Protein AF-A0AAV4I9C1-F1 (afdb_monomer_lite)

Sequence (182 aa):
MVASLVTETNRYAEQTLEDKELSPKSHFRQWTPVTLNEIWAFLGLIIAMGLILIENLEEYWSLHAMYKLPFFSSVLKKDRFCLILSFLHIANNKDQLKRDDPAYDLIYKIRNFSPPGAKRQNPQRECVVCSDKDNGKRKYIYSRYECPSCDVGLHVDPCFEIYHTMKDFKRAYKRRHQEVDE

Organism: NCBI:txid1093978

Structure (mmCIF, N/CA/C/O backbone):
data_AF-A0AAV4I9C1-F1
#
_entry.id   AF-A0AAV4I9C1-F1
#
loop_
_atom_site.group_PDB
_atom_site.id
_atom_site.type_symbol
_atom_site.label_atom_id
_atom_site.label_alt_id
_atom_site.label_comp_id
_atom_site.label_asym_id
_atom_site.label_entity_id
_atom_site.label_seq_id
_atom_site.pdbx_PDB_ins_code
_atom_site.Cartn_x
_atom_site.Cartn_y
_atom_site.Cartn_z
_atom_site.occupancy
_atom_site.B_iso_or_equiv
_atom_site.auth_seq_id
_atom_site.auth_comp_id
_atom_site.auth_asym_id
_atom_site.auth_atom_id
_atom_site.pdbx_PDB_model_num
ATOM 1 N N . MET A 1 1 ? -5.882 -11.660 -3.932 1.00 79.81 1 MET A N 1
ATOM 2 C CA . MET A 1 1 ? -5.119 -10.453 -3.549 1.00 79.81 1 MET A CA 1
ATOM 3 C C . MET A 1 1 ? -5.906 -9.559 -2.595 1.00 79.81 1 MET A C 1
ATOM 5 O O . MET A 1 1 ? -5.535 -9.481 -1.440 1.00 79.81 1 MET A O 1
ATOM 9 N N . VAL A 1 2 ? -7.007 -8.918 -3.003 1.00 90.69 2 VAL A N 1
ATOM 10 C CA . VAL A 1 2 ? -7.743 -8.024 -2.078 1.00 90.69 2 VAL A CA 1
ATOM 11 C C . VAL A 1 2 ? -8.425 -8.790 -0.938 1.00 90.69 2 VAL A C 1
ATOM 13 O O . VAL A 1 2 ? -8.366 -8.365 0.208 1.00 90.69 2 VAL A O 1
ATOM 16 N N . ALA A 1 3 ? -8.971 -9.978 -1.213 1.00 93.62 3 ALA A N 1
ATOM 17 C CA . ALA A 1 3 ? -9.535 -10.835 -0.168 1.00 93.62 3 ALA A CA 1
ATOM 18 C C . ALA A 1 3 ? -8.509 -11.214 0.921 1.00 93.62 3 ALA A C 1
ATOM 20 O O . ALA A 1 3 ? -8.852 -11.221 2.097 1.00 93.62 3 ALA A O 1
ATOM 21 N N . SER A 1 4 ? -7.240 -11.454 0.558 1.00 93.12 4 SER A N 1
ATOM 22 C CA . SER A 1 4 ? -6.202 -11.746 1.554 1.00 93.12 4 SER A CA 1
ATOM 23 C C . SER A 1 4 ? -5.837 -10.515 2.383 1.00 93.12 4 SER A C 1
ATOM 25 O O . SER A 1 4 ? -5.543 -10.665 3.559 1.00 93.12 4 SER A O 1
ATOM 27 N N . LEU A 1 5 ? -5.917 -9.298 1.825 1.00 95.38 5 LEU A N 1
ATOM 28 C CA . LEU A 1 5 ? -5.737 -8.068 2.610 1.00 95.38 5 LEU A CA 1
ATOM 29 C C . LEU A 1 5 ? -6.800 -7.933 3.700 1.00 95.38 5 LEU A C 1
ATOM 31 O O . LEU A 1 5 ? -6.461 -7.574 4.822 1.00 95.38 5 LEU A O 1
ATOM 35 N N . VAL A 1 6 ? -8.062 -8.252 3.392 1.00 97.88 6 VAL A N 1
ATOM 36 C CA . VAL A 1 6 ? -9.145 -8.267 4.390 1.00 97.88 6 VAL A CA 1
ATOM 37 C C . VAL A 1 6 ? -8.803 -9.238 5.519 1.00 97.88 6 VAL A C 1
ATOM 39 O O . VAL A 1 6 ? -8.814 -8.855 6.687 1.00 97.88 6 VAL A O 1
ATOM 42 N N . THR A 1 7 ? -8.455 -10.479 5.169 1.00 97.00 7 THR A N 1
ATOM 43 C CA . THR A 1 7 ? -8.115 -11.522 6.143 1.00 97.00 7 THR A CA 1
ATOM 44 C C . THR A 1 7 ? -6.937 -11.123 7.027 1.00 97.00 7 THR A C 1
ATOM 46 O O . THR A 1 7 ? -7.051 -11.182 8.248 1.00 97.00 7 THR A O 1
ATOM 49 N N . GLU A 1 8 ? -5.822 -10.694 6.436 1.00 96.56 8 GLU A N 1
ATOM 50 C CA . GLU A 1 8 ? -4.599 -10.409 7.193 1.00 96.56 8 GLU A CA 1
ATOM 51 C C . GLU A 1 8 ? -4.689 -9.096 7.987 1.00 96.56 8 GLU A C 1
ATOM 53 O O . GLU A 1 8 ? -4.151 -9.019 9.087 1.00 96.56 8 GLU A O 1
ATOM 58 N N . THR A 1 9 ? -5.429 -8.093 7.501 1.00 97.81 9 THR A N 1
ATOM 59 C CA . THR A 1 9 ? -5.692 -6.847 8.249 1.00 97.81 9 THR A CA 1
ATOM 60 C C . THR A 1 9 ? -6.542 -7.110 9.491 1.00 97.81 9 THR A C 1
ATOM 62 O O . THR A 1 9 ? -6.202 -6.650 10.579 1.00 97.81 9 THR A O 1
ATOM 65 N N . ASN A 1 10 ? -7.618 -7.893 9.356 1.00 98.19 10 ASN A N 1
ATOM 66 C CA . ASN A 1 10 ? -8.459 -8.265 10.497 1.00 98.19 10 ASN A CA 1
ATOM 67 C C . ASN A 1 10 ? -7.692 -9.110 11.511 1.00 98.19 10 ASN A C 1
ATOM 69 O O . ASN A 1 10 ? -7.698 -8.792 12.698 1.00 98.19 10 ASN A O 1
ATOM 73 N N . ARG A 1 11 ? -6.950 -10.112 11.028 1.00 97.19 11 ARG A N 1
ATOM 74 C CA . ARG A 1 11 ? -6.101 -10.961 11.866 1.00 97.19 11 ARG A CA 1
ATOM 75 C C . ARG A 1 11 ? -5.065 -10.149 12.637 1.00 97.19 11 ARG A C 1
ATOM 77 O O . ARG A 1 11 ? -4.857 -10.393 13.820 1.00 97.19 11 ARG A O 1
ATOM 84 N N . TYR A 1 12 ? -4.397 -9.198 11.986 1.00 96.75 12 TYR A N 1
ATOM 85 C CA . TYR A 1 12 ? -3.397 -8.376 12.660 1.00 96.75 12 TYR A CA 1
ATOM 86 C C . TYR A 1 12 ? -4.010 -7.473 13.729 1.00 96.75 12 TYR A C 1
ATOM 88 O O . TYR A 1 12 ? -3.424 -7.310 14.801 1.00 96.75 12 TYR A O 1
ATOM 96 N N . ALA A 1 13 ? -5.181 -6.898 13.455 1.00 96.94 13 ALA A N 1
ATOM 97 C CA . ALA A 1 13 ? -5.887 -6.103 14.444 1.00 96.94 13 ALA A CA 1
ATOM 98 C C . ALA A 1 13 ? -6.263 -6.944 15.669 1.00 96.94 13 ALA A C 1
ATOM 100 O O . ALA A 1 13 ? -5.963 -6.530 16.781 1.00 96.94 13 ALA A O 1
ATOM 101 N N . GLU A 1 14 ? -6.825 -8.140 15.480 1.00 95.31 14 GLU A N 1
ATOM 102 C CA . GLU A 1 14 ? -7.123 -9.077 16.575 1.00 95.31 14 GLU A CA 1
ATOM 103 C C . GLU A 1 14 ? -5.869 -9.378 17.408 1.00 95.31 14 GLU A C 1
ATOM 105 O O . GLU A 1 14 ? -5.852 -9.102 18.604 1.00 95.31 14 GLU A O 1
ATOM 110 N N . GLN A 1 15 ? -4.778 -9.804 16.760 1.00 94.06 15 GLN A N 1
ATOM 111 C CA . GLN A 1 15 ? -3.500 -10.089 17.428 1.00 94.06 15 GLN A CA 1
ATOM 112 C C . GLN A 1 15 ? -2.973 -8.885 18.225 1.00 94.06 15 GLN A C 1
ATOM 114 O O . GLN A 1 15 ? -2.511 -9.023 19.351 1.00 94.06 15 GLN A O 1
ATOM 119 N N . THR A 1 16 ? -3.051 -7.683 17.652 1.00 93.50 16 THR A N 1
ATOM 120 C CA . THR A 1 16 ? -2.527 -6.465 18.289 1.00 93.50 16 THR A CA 1
ATOM 121 C C . THR A 1 16 ? -3.391 -6.000 19.459 1.00 93.50 16 THR A C 1
ATOM 123 O O . THR A 1 16 ? -2.875 -5.403 20.402 1.00 93.50 16 THR A O 1
ATOM 126 N N . LEU A 1 17 ? -4.709 -6.191 19.372 1.00 94.06 17 LEU A N 1
ATOM 127 C CA . LEU A 1 17 ? -5.661 -5.735 20.382 1.00 94.06 17 LEU A CA 1
ATOM 128 C C . LEU A 1 17 ? -5.758 -6.715 21.557 1.00 94.06 17 LEU A C 1
ATOM 130 O O . LEU A 1 17 ? -5.977 -6.260 22.674 1.00 94.06 17 LEU A O 1
ATOM 134 N N . GLU A 1 18 ? -5.562 -8.015 21.322 1.00 90.88 18 GLU A N 1
ATOM 135 C CA . GLU A 1 18 ? -5.472 -9.034 22.380 1.00 90.88 18 GLU A CA 1
ATOM 136 C C . GLU A 1 18 ? -4.254 -8.809 23.285 1.00 90.88 18 GLU A C 1
ATOM 138 O O . GLU A 1 18 ? -4.367 -8.884 24.506 1.00 90.88 18 GLU A O 1
ATOM 143 N N . ASP A 1 19 ? -3.107 -8.459 22.701 1.00 87.44 19 ASP A N 1
ATOM 144 C CA . ASP A 1 19 ? -1.847 -8.311 23.436 1.00 87.44 19 ASP A CA 1
ATOM 145 C C . ASP A 1 19 ? -1.693 -6.945 24.142 1.00 87.44 19 ASP A C 1
ATOM 147 O O . ASP A 1 19 ? -0.674 -6.692 24.795 1.00 87.44 19 ASP A O 1
ATOM 151 N N . LYS A 1 20 ? -2.656 -6.018 23.999 1.00 90.00 20 LYS A N 1
ATOM 152 C CA . LYS A 1 20 ? -2.476 -4.609 24.388 1.00 90.00 20 LYS A CA 1
ATOM 153 C C . LYS A 1 20 ? -3.554 -4.082 25.330 1.00 90.00 20 LYS A C 1
ATOM 155 O O . LYS A 1 20 ? -4.711 -3.914 24.958 1.00 90.00 20 LYS A O 1
ATOM 160 N N . GLU A 1 21 ? -3.124 -3.622 26.503 1.00 92.19 21 GLU A N 1
ATOM 161 C CA . GLU A 1 21 ? -3.955 -2.817 27.403 1.00 92.19 21 GLU A CA 1
ATOM 162 C C . GLU A 1 21 ? -4.167 -1.407 26.829 1.00 92.19 21 GLU A C 1
ATOM 164 O O . GLU A 1 21 ? -3.265 -0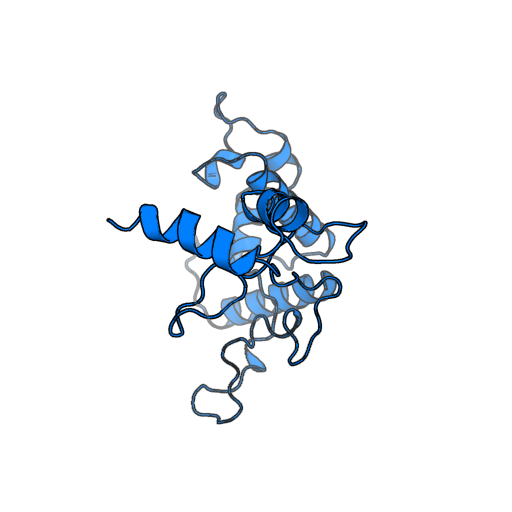.562 26.791 1.00 92.19 21 GLU A O 1
ATOM 169 N N . LEU A 1 22 ? -5.375 -1.141 26.331 1.00 92.25 22 LEU A N 1
ATOM 170 C CA . LEU A 1 22 ? -5.712 0.138 25.708 1.00 92.25 22 LEU A CA 1
ATOM 171 C C . LEU A 1 22 ? -6.179 1.160 26.745 1.00 92.25 22 LEU A C 1
ATOM 173 O O . LEU A 1 22 ? -7.022 0.872 27.592 1.00 92.25 22 LEU A O 1
ATOM 177 N N . SER A 1 23 ? -5.758 2.416 26.603 1.00 94.19 23 SER A N 1
ATOM 178 C CA . SER A 1 23 ? -6.372 3.502 27.374 1.00 94.19 23 SER A CA 1
ATOM 179 C C . SER A 1 23 ? -7.864 3.652 27.016 1.00 94.19 23 SER A C 1
ATOM 181 O O . SER A 1 23 ? -8.264 3.329 25.890 1.00 94.19 23 SER A O 1
ATOM 183 N N . PRO A 1 24 ? -8.716 4.168 27.923 1.00 91.88 24 PRO A N 1
ATOM 184 C CA . PRO A 1 24 ? -10.143 4.363 27.642 1.00 91.88 24 PRO A CA 1
ATOM 185 C C . PRO A 1 24 ? -10.420 5.270 26.434 1.00 91.88 24 PRO A C 1
ATOM 187 O O . PRO A 1 24 ? -11.430 5.111 25.760 1.00 91.88 24 PRO A O 1
ATOM 190 N N . LYS A 1 25 ? -9.505 6.202 26.140 1.00 93.94 25 LYS A N 1
ATOM 191 C CA . LYS A 1 25 ? -9.610 7.160 25.028 1.00 93.94 25 LYS A CA 1
ATOM 192 C C . LYS A 1 25 ? -8.984 6.657 23.724 1.00 93.94 25 LYS A C 1
ATOM 194 O O . LYS A 1 25 ? -8.937 7.400 22.751 1.00 93.94 25 LYS A O 1
ATOM 199 N N . SER A 1 26 ? -8.449 5.437 23.700 1.00 93.75 26 SER A N 1
ATOM 200 C CA . SER A 1 26 ? -7.770 4.923 22.514 1.00 93.75 26 SER A CA 1
ATOM 201 C C . SER A 1 26 ? -8.755 4.712 21.366 1.00 93.75 26 SER A C 1
ATOM 203 O O . SER A 1 26 ? -9.721 3.959 21.501 1.00 93.75 26 SER A O 1
ATOM 205 N N . HIS A 1 27 ? -8.466 5.309 20.208 1.00 91.81 27 HIS A N 1
ATOM 206 C CA . HIS A 1 27 ? -9.241 5.097 18.982 1.00 91.81 27 HIS A CA 1
ATOM 207 C C . HIS A 1 27 ? -9.268 3.627 18.550 1.00 91.81 27 HIS A C 1
ATOM 209 O O . HIS A 1 27 ? -10.232 3.194 17.930 1.00 91.81 27 HIS A O 1
ATOM 215 N N . PHE A 1 28 ? -8.267 2.829 18.934 1.00 95.38 28 PHE A N 1
ATOM 216 C CA . PHE A 1 28 ? -8.210 1.398 18.623 1.00 95.38 28 PHE A CA 1
ATOM 217 C C . PHE A 1 28 ? -9.394 0.610 19.198 1.00 95.38 28 PHE A C 1
ATOM 219 O O . PHE A 1 28 ? -9.765 -0.418 18.646 1.00 95.38 28 PHE A O 1
ATOM 226 N N . ARG A 1 29 ? -10.052 1.122 20.248 1.00 93.69 29 ARG A N 1
ATOM 227 C CA . ARG A 1 29 ? -11.286 0.533 20.796 1.00 93.69 29 ARG A CA 1
ATOM 228 C C . ARG A 1 29 ? -12.478 0.617 19.839 1.00 93.69 29 ARG A C 1
ATOM 230 O O . ARG A 1 29 ? -13.448 -0.102 20.026 1.00 93.69 29 ARG A O 1
ATOM 237 N N . GLN A 1 30 ? -12.416 1.493 18.837 1.00 95.19 30 GLN A N 1
ATOM 238 C CA . GLN A 1 30 ? -13.437 1.625 17.795 1.00 95.19 30 GLN A CA 1
ATOM 239 C C . GLN A 1 30 ? -13.180 0.679 16.613 1.00 95.19 30 GLN A C 1
ATOM 241 O O . GLN A 1 30 ? -13.874 0.760 15.599 1.00 95.19 30 GLN A O 1
ATOM 246 N N . TRP A 1 31 ? -12.163 -0.188 16.705 1.00 97.56 31 TRP A N 1
ATOM 247 C CA . TRP A 1 31 ? -11.890 -1.164 15.665 1.00 97.56 31 TRP A CA 1
ATOM 248 C C . TRP A 1 31 ? -13.073 -2.113 15.478 1.00 97.56 31 TRP A C 1
ATOM 250 O O . TRP A 1 31 ? -13.592 -2.704 16.422 1.00 97.56 31 TRP A O 1
ATOM 260 N N . THR A 1 32 ? -13.444 -2.291 14.219 1.00 97.44 32 THR A N 1
ATOM 261 C CA . THR A 1 32 ? -14.335 -3.348 13.751 1.00 97.44 32 THR A CA 1
ATOM 262 C C . THR A 1 32 ? -13.696 -4.017 12.536 1.00 97.44 32 THR A C 1
ATOM 264 O O . THR A 1 32 ? -13.004 -3.322 11.775 1.00 97.44 32 THR A O 1
ATOM 267 N N . PRO A 1 33 ? -13.918 -5.327 12.317 1.00 98.38 33 PRO A N 1
ATOM 268 C CA . PRO A 1 33 ? -13.369 -6.020 11.161 1.00 98.38 33 PRO A CA 1
ATOM 269 C C . PRO A 1 33 ? -13.712 -5.307 9.853 1.00 98.38 33 PRO A C 1
ATOM 271 O O . PRO A 1 33 ? -14.851 -4.894 9.637 1.00 98.38 33 PRO A O 1
ATOM 274 N N . VAL A 1 34 ? -12.715 -5.135 8.992 1.00 98.56 34 VAL A N 1
ATOM 275 C CA . VAL A 1 34 ? -12.888 -4.539 7.671 1.00 98.56 34 VAL A CA 1
ATOM 276 C C . VAL A 1 34 ? -13.601 -5.505 6.742 1.00 98.56 34 VAL A C 1
ATOM 278 O O . VAL A 1 34 ? -13.410 -6.722 6.805 1.00 98.56 34 VAL A O 1
ATOM 281 N N . THR A 1 35 ? -14.388 -4.943 5.834 1.00 98.25 35 THR A N 1
ATOM 282 C CA . THR A 1 35 ? -15.016 -5.683 4.735 1.00 98.25 35 THR A CA 1
ATOM 283 C C . THR A 1 35 ? -14.237 -5.521 3.430 1.00 98.25 35 THR A C 1
ATOM 285 O O . THR A 1 35 ? -13.382 -4.642 3.290 1.00 98.25 35 THR A O 1
ATOM 288 N N . LEU A 1 36 ? -14.571 -6.335 2.423 1.00 98.06 36 LEU A N 1
ATOM 289 C CA . LEU A 1 36 ? -14.015 -6.187 1.076 1.00 98.06 36 LEU A CA 1
ATOM 290 C C . LEU A 1 36 ? -14.288 -4.788 0.496 1.00 98.06 36 LEU A C 1
ATOM 292 O O . LEU A 1 36 ? -13.397 -4.189 -0.102 1.00 98.06 36 LEU A O 1
ATOM 296 N N . ASN A 1 37 ? -15.493 -4.255 0.718 1.00 98.06 37 ASN A N 1
ATOM 297 C CA . ASN A 1 37 ? -15.887 -2.929 0.242 1.00 98.06 37 ASN A CA 1
ATOM 298 C C . ASN A 1 37 ? -15.087 -1.819 0.930 1.00 98.06 37 ASN A C 1
ATOM 300 O O . ASN A 1 37 ? -14.666 -0.879 0.265 1.00 98.06 37 ASN A O 1
ATOM 304 N N . GLU A 1 38 ? -14.830 -1.938 2.236 1.00 98.25 38 GLU A N 1
ATOM 305 C CA . GLU A 1 38 ? -14.010 -0.961 2.960 1.00 98.25 38 GLU A CA 1
ATOM 306 C C . GLU A 1 38 ? -12.554 -0.967 2.493 1.00 98.25 38 GLU A C 1
ATOM 308 O O . GLU A 1 38 ? -11.972 0.104 2.342 1.00 98.25 38 GLU A O 1
ATOM 313 N N . ILE A 1 39 ? -11.972 -2.137 2.201 1.00 98.38 39 ILE A N 1
ATOM 314 C CA . ILE A 1 39 ? -10.620 -2.204 1.628 1.00 98.38 39 ILE A CA 1
ATOM 315 C C . ILE A 1 39 ? -10.583 -1.581 0.228 1.00 98.38 39 ILE A C 1
ATOM 317 O O . ILE A 1 39 ? -9.655 -0.835 -0.075 1.00 98.38 39 ILE A O 1
ATOM 321 N N . TRP A 1 40 ? -11.587 -1.817 -0.620 1.00 98.25 40 TRP A N 1
ATOM 322 C CA . TRP A 1 40 ? -11.662 -1.150 -1.925 1.00 98.25 40 TRP A CA 1
ATOM 323 C C . TRP A 1 40 ? -11.820 0.367 -1.804 1.00 98.25 40 TRP A C 1
ATOM 325 O O . TRP A 1 40 ? -11.122 1.104 -2.499 1.00 98.25 40 TRP A O 1
ATOM 335 N N . ALA A 1 41 ? -12.682 0.835 -0.901 1.00 98.12 41 ALA A N 1
ATOM 336 C CA . ALA A 1 41 ? -12.848 2.255 -0.609 1.00 98.12 41 ALA A CA 1
ATOM 337 C C . ALA A 1 41 ? -11.533 2.879 -0.116 1.00 98.12 41 ALA A C 1
ATOM 339 O O . ALA A 1 41 ? -11.103 3.908 -0.634 1.00 98.12 41 ALA A O 1
ATOM 340 N N . PHE A 1 42 ? -10.850 2.220 0.822 1.00 98.25 42 PHE A N 1
ATOM 341 C CA . PHE A 1 42 ? -9.549 2.637 1.338 1.00 98.25 42 PHE A CA 1
ATOM 342 C C . PHE A 1 42 ? -8.495 2.748 0.226 1.00 98.25 42 PHE A C 1
ATOM 344 O O . PHE A 1 42 ? -7.847 3.784 0.099 1.00 98.25 42 PHE A O 1
ATOM 351 N N . LEU A 1 43 ? -8.357 1.724 -0.625 1.00 97.62 43 LEU A N 1
ATOM 352 C CA . LEU A 1 43 ? -7.421 1.743 -1.755 1.00 97.62 43 LEU A CA 1
ATOM 353 C C . LEU A 1 43 ? -7.766 2.843 -2.770 1.00 97.62 43 LEU A C 1
ATOM 355 O O . LEU A 1 43 ? -6.866 3.515 -3.271 1.00 97.62 43 LEU A O 1
ATOM 359 N N . GLY A 1 44 ? -9.056 3.061 -3.042 1.00 97.69 44 GLY A N 1
ATOM 360 C CA . GLY A 1 44 ? -9.523 4.154 -3.894 1.00 97.69 44 GLY A CA 1
ATOM 361 C C . GLY A 1 44 ? -9.122 5.526 -3.351 1.00 97.69 44 GLY A C 1
ATOM 362 O O . GLY A 1 44 ? -8.656 6.373 -4.111 1.00 97.69 44 GLY A O 1
ATOM 363 N N . LEU A 1 45 ? -9.218 5.726 -2.033 1.00 97.62 45 LEU A N 1
ATOM 364 C CA . LEU A 1 45 ? -8.755 6.951 -1.384 1.00 97.62 45 LEU A CA 1
ATOM 365 C C . LEU A 1 45 ? -7.231 7.106 -1.449 1.00 97.62 45 LEU A C 1
ATOM 367 O O . LEU A 1 45 ? -6.770 8.196 -1.765 1.00 97.62 45 LEU A O 1
ATOM 371 N N . ILE A 1 46 ? -6.449 6.038 -1.244 1.00 97.12 46 ILE A N 1
ATOM 372 C CA . ILE A 1 46 ? -4.981 6.077 -1.400 1.00 97.12 46 ILE A CA 1
ATOM 373 C C . ILE A 1 46 ? -4.584 6.504 -2.821 1.00 97.12 46 ILE A C 1
ATOM 375 O O . ILE A 1 46 ? -3.698 7.340 -2.992 1.00 97.12 46 ILE A O 1
ATOM 379 N N . ILE A 1 47 ? -5.257 5.973 -3.846 1.00 97.12 47 ILE A N 1
ATOM 380 C CA . ILE A 1 47 ? -5.019 6.369 -5.241 1.00 97.12 47 ILE A CA 1
ATOM 381 C C . ILE A 1 47 ? -5.392 7.842 -5.452 1.00 97.12 47 ILE A C 1
ATOM 383 O O . ILE A 1 47 ? -4.624 8.580 -6.065 1.00 97.12 47 ILE A O 1
ATOM 387 N N . ALA A 1 48 ? -6.530 8.290 -4.915 1.00 96.19 48 ALA A N 1
ATOM 388 C CA . ALA A 1 48 ? -6.961 9.682 -5.017 1.00 96.19 48 ALA A CA 1
ATOM 389 C C . ALA A 1 48 ? -5.978 10.659 -4.347 1.00 96.19 48 ALA A C 1
ATOM 391 O O . ALA A 1 48 ? -5.713 11.716 -4.912 1.00 96.19 48 ALA A O 1
ATOM 392 N N . MET A 1 49 ? -5.383 10.298 -3.204 1.00 95.25 49 MET A N 1
ATOM 393 C CA . MET A 1 49 ? -4.321 11.086 -2.550 1.00 95.25 49 MET A CA 1
ATOM 394 C C . MET A 1 49 ? -3.063 11.201 -3.419 1.00 95.25 49 MET A C 1
ATOM 396 O O . MET A 1 49 ? -2.386 12.220 -3.403 1.00 95.25 49 MET A O 1
ATOM 400 N N . GLY A 1 50 ? -2.755 10.177 -4.220 1.00 95.12 50 GLY A N 1
ATOM 401 C CA . GLY A 1 50 ? -1.659 10.241 -5.191 1.00 95.12 50 GLY A CA 1
ATOM 402 C C . GLY A 1 50 ? -1.923 11.195 -6.363 1.00 95.12 50 GLY A C 1
ATOM 403 O O . GLY A 1 50 ? -0.976 11.635 -7.009 1.00 95.12 50 GLY A O 1
ATOM 404 N N . LEU A 1 51 ? -3.193 11.513 -6.641 1.00 94.62 51 LEU A N 1
ATOM 405 C CA . LEU A 1 51 ? -3.605 12.454 -7.689 1.00 94.62 51 LEU A CA 1
ATOM 406 C C . LEU A 1 51 ? -3.791 13.878 -7.150 1.00 94.62 51 LEU A C 1
ATOM 408 O O . LEU A 1 51 ? -3.462 14.843 -7.834 1.00 94.62 51 LEU A O 1
ATOM 412 N N . ILE A 1 52 ? -4.327 14.006 -5.936 1.00 92.94 52 ILE A N 1
ATOM 413 C CA . ILE A 1 52 ? -4.574 15.275 -5.248 1.00 92.94 52 ILE A CA 1
ATOM 414 C C . ILE A 1 52 ? -3.598 15.348 -4.082 1.00 92.94 52 ILE A C 1
ATOM 416 O O . ILE A 1 52 ? -3.909 14.894 -2.990 1.00 92.94 52 ILE A O 1
ATOM 420 N N . LEU A 1 53 ? -2.408 15.892 -4.318 1.00 91.31 53 LEU A N 1
ATOM 421 C CA . LEU A 1 53 ? -1.364 15.940 -3.300 1.00 91.31 53 LEU A CA 1
ATOM 422 C C . LEU A 1 53 ? -1.649 17.050 -2.284 1.00 91.31 53 LEU A C 1
ATOM 424 O O . LEU A 1 53 ? -1.538 18.234 -2.595 1.00 91.31 53 LEU A O 1
ATOM 428 N N . ILE A 1 54 ? -1.981 16.643 -1.063 1.00 90.88 54 ILE A N 1
ATOM 429 C CA . ILE A 1 54 ? -2.034 17.493 0.127 1.00 90.88 54 ILE A CA 1
ATOM 430 C C . ILE A 1 54 ? -1.024 16.957 1.140 1.00 90.88 54 ILE A C 1
ATOM 432 O O . ILE A 1 54 ? -0.962 15.748 1.378 1.00 90.88 54 ILE A O 1
ATOM 436 N N . GLU A 1 55 ? -0.221 17.855 1.714 1.00 87.25 55 GLU A N 1
ATOM 437 C CA . GLU A 1 55 ? 0.890 17.500 2.606 1.00 87.25 55 GLU A CA 1
ATOM 438 C C . GLU A 1 55 ? 0.408 16.825 3.894 1.00 87.25 55 GLU A C 1
ATOM 440 O O . GLU A 1 55 ? 1.026 15.875 4.375 1.00 87.25 55 GLU A O 1
ATOM 445 N N . ASN A 1 56 ? -0.713 17.295 4.443 1.00 90.06 56 ASN A N 1
ATOM 446 C CA . ASN A 1 56 ? -1.266 16.775 5.681 1.00 90.06 56 ASN A CA 1
ATOM 447 C C . ASN A 1 56 ? -2.408 15.784 5.414 1.00 90.06 56 ASN A C 1
ATOM 449 O O . ASN A 1 56 ? -3.421 16.118 4.799 1.00 90.06 56 ASN A O 1
ATOM 453 N N . LEU A 1 57 ? -2.283 14.568 5.952 1.00 90.38 57 LEU A N 1
ATOM 454 C CA . LEU A 1 57 ? -3.296 13.519 5.823 1.00 90.38 57 LEU A CA 1
ATOM 455 C C . LEU A 1 57 ? -4.672 13.950 6.356 1.00 90.38 57 LEU A C 1
ATOM 457 O O . LEU A 1 57 ? -5.707 13.542 5.830 1.00 90.38 57 LEU A O 1
ATOM 461 N N . GLU A 1 58 ? -4.706 14.767 7.405 1.00 90.69 58 GLU A N 1
ATOM 462 C CA . GLU A 1 58 ? -5.969 15.195 8.002 1.00 90.69 58 GLU A CA 1
ATOM 463 C C . GLU A 1 58 ? -6.734 16.187 7.122 1.00 90.69 58 GLU A C 1
ATOM 465 O O . GLU A 1 58 ? -7.965 16.254 7.190 1.00 90.69 58 GLU A O 1
ATOM 470 N N . GLU A 1 59 ? -6.024 16.923 6.264 1.00 93.62 59 GLU A N 1
ATOM 471 C CA . GLU A 1 59 ? -6.614 17.962 5.425 1.00 93.62 59 GLU A CA 1
ATOM 472 C C . GLU A 1 59 ? -7.509 17.398 4.321 1.00 93.62 59 GLU A C 1
ATOM 474 O O . GLU A 1 59 ? -8.465 18.063 3.926 1.00 93.62 59 GLU A O 1
ATOM 479 N N . TYR A 1 60 ? -7.313 16.138 3.920 1.00 94.94 60 TYR A N 1
ATOM 480 C CA . TYR A 1 60 ? -8.222 15.440 3.004 1.00 94.94 60 TYR A CA 1
ATOM 481 C C . TYR A 1 60 ? -9.664 15.352 3.529 1.00 94.94 60 TYR A C 1
ATOM 483 O O . TYR A 1 60 ? -10.602 15.250 2.741 1.00 94.94 60 TYR A O 1
ATOM 491 N N . TRP A 1 61 ? -9.861 15.428 4.850 1.00 96.00 61 TRP A N 1
ATOM 492 C CA . TRP A 1 61 ? -11.180 15.462 5.495 1.00 96.00 61 TRP A CA 1
ATOM 493 C C . TRP A 1 61 ? -11.532 16.837 6.077 1.00 96.00 61 TRP A C 1
ATOM 495 O O . TRP A 1 61 ? -12.482 16.951 6.857 1.00 96.00 61 TRP A O 1
ATOM 505 N N . SER A 1 62 ? -10.789 17.886 5.717 1.00 92.38 62 SER A N 1
ATOM 506 C CA . SER A 1 62 ? -11.022 19.232 6.229 1.00 92.38 62 SER A CA 1
ATOM 507 C C . SER A 1 62 ? -12.342 19.817 5.724 1.00 92.38 62 SER A C 1
ATOM 509 O O . SER A 1 62 ? -12.748 19.640 4.575 1.00 92.38 62 SER A O 1
ATOM 511 N N . LEU A 1 63 ? -13.011 20.571 6.597 1.00 89.25 63 LEU A N 1
ATOM 512 C CA . LEU A 1 63 ? -14.152 21.414 6.230 1.00 89.25 63 LEU A CA 1
ATOM 513 C C . LEU A 1 63 ? -13.717 22.831 5.831 1.00 89.25 63 LEU A C 1
ATOM 515 O O . LEU A 1 63 ? -14.559 23.634 5.427 1.00 89.25 63 LEU A O 1
ATOM 519 N N . HIS A 1 64 ? -12.423 23.144 5.949 1.00 88.19 64 HIS A N 1
ATOM 520 C CA . HIS A 1 64 ? -11.883 24.445 5.586 1.00 88.19 64 HIS A CA 1
ATOM 521 C C . HIS A 1 64 ? -12.044 24.682 4.083 1.00 88.19 64 HIS A C 1
ATOM 523 O O . HIS A 1 64 ? -11.709 23.815 3.281 1.00 88.19 64 HIS A O 1
ATOM 529 N N . ALA A 1 65 ? -12.517 25.866 3.690 1.00 86.06 65 ALA A N 1
ATOM 530 C CA . ALA A 1 65 ? -12.892 26.162 2.305 1.00 86.06 65 ALA A CA 1
ATOM 531 C C . ALA A 1 65 ? -11.776 25.873 1.281 1.00 86.06 65 ALA A C 1
ATOM 533 O O . ALA A 1 65 ? -12.067 25.404 0.187 1.00 86.06 65 ALA A O 1
ATOM 534 N N . MET A 1 66 ? -10.513 26.096 1.660 1.00 83.81 66 MET A N 1
ATOM 535 C CA . MET A 1 66 ? -9.342 25.845 0.802 1.00 83.81 66 MET A CA 1
ATOM 536 C C . MET A 1 66 ? -9.088 24.359 0.499 1.00 83.81 66 MET A C 1
ATOM 538 O O . MET A 1 66 ? -8.541 24.046 -0.550 1.00 83.81 66 MET A O 1
ATOM 542 N N . TYR A 1 67 ? -9.497 23.454 1.393 1.00 82.44 67 TYR A N 1
ATOM 543 C CA . TYR A 1 67 ? -9.200 22.015 1.324 1.00 82.44 67 TYR A CA 1
ATOM 544 C C . TYR A 1 67 ? -10.463 21.155 1.404 1.00 82.44 67 TYR A C 1
ATOM 546 O O . TYR A 1 67 ? -10.407 19.962 1.695 1.00 82.44 67 TYR A O 1
ATOM 554 N N . LYS A 1 68 ? -11.636 21.756 1.178 1.00 88.56 68 LYS A N 1
ATOM 555 C CA . LYS A 1 68 ? -12.904 21.042 1.263 1.00 88.56 68 LYS A CA 1
ATOM 556 C C . LYS A 1 68 ? -13.011 20.088 0.079 1.00 88.56 68 LYS A C 1
ATOM 558 O O . LYS A 1 68 ? -13.362 20.497 -1.025 1.00 88.56 68 LYS A O 1
ATOM 563 N N . LEU A 1 69 ? -12.758 18.808 0.343 1.00 91.19 69 LEU A N 1
ATOM 564 C CA . LEU A 1 69 ? -12.855 17.717 -0.622 1.00 91.19 69 LEU A CA 1
ATOM 565 C C . LEU A 1 69 ? -13.989 16.757 -0.216 1.00 91.19 69 LEU A C 1
ATOM 567 O O . LEU A 1 69 ? -13.743 15.757 0.462 1.00 91.19 69 LEU A O 1
ATOM 571 N N . PRO A 1 70 ? -15.251 17.019 -0.624 1.00 90.75 70 PRO A N 1
ATOM 572 C CA . PRO A 1 70 ? -16.409 16.222 -0.200 1.00 90.75 70 PRO A CA 1
ATOM 573 C C . PRO A 1 70 ? -16.299 14.735 -0.552 1.00 90.75 70 PRO A C 1
ATOM 575 O O . PRO A 1 70 ? -16.885 13.893 0.122 1.00 90.75 70 PRO A O 1
ATOM 578 N N . PHE A 1 71 ? -15.532 14.413 -1.595 1.00 93.31 71 PHE A N 1
ATOM 579 C CA . PHE A 1 71 ? -15.287 13.044 -2.027 1.00 93.31 71 PHE A CA 1
ATOM 580 C C . PHE A 1 71 ? -14.726 12.168 -0.896 1.00 93.31 71 PHE A C 1
ATOM 582 O O . PHE A 1 71 ? -15.296 11.119 -0.604 1.00 93.31 71 PHE A O 1
ATOM 589 N N . PHE A 1 72 ? -13.678 12.615 -0.199 1.00 95.12 72 PHE A N 1
ATOM 590 C CA . PHE A 1 72 ? -12.997 11.809 0.820 1.00 95.12 72 PHE A CA 1
ATOM 591 C C . PHE A 1 72 ? -13.921 11.456 1.984 1.00 95.12 72 PHE A C 1
ATOM 593 O O . PHE A 1 72 ? -14.046 10.287 2.351 1.00 95.12 72 PHE A O 1
ATOM 600 N N . SER A 1 73 ? -14.631 12.452 2.519 1.00 94.38 73 SER A N 1
ATOM 601 C CA . SER A 1 73 ? -15.566 12.259 3.629 1.00 94.38 73 SER A CA 1
ATOM 602 C C . SER A 1 73 ? -16.824 11.478 3.240 1.00 94.38 73 SER A C 1
ATOM 604 O O . SER A 1 73 ? -17.415 10.837 4.110 1.00 94.38 73 SER A O 1
ATOM 606 N N . SER A 1 74 ? -17.208 11.481 1.958 1.00 95.56 74 SER A N 1
ATOM 607 C CA . SER A 1 74 ? -18.325 10.675 1.446 1.00 95.56 74 SER A CA 1
ATOM 608 C C . SER A 1 74 ? -17.998 9.184 1.295 1.00 95.56 74 SER A C 1
ATOM 610 O O . SER A 1 74 ? -18.902 8.358 1.386 1.00 95.56 74 SER A O 1
ATOM 612 N N . VAL A 1 75 ? -16.723 8.832 1.088 1.00 97.44 75 VAL A N 1
ATOM 613 C CA . VAL A 1 75 ? -16.282 7.446 0.848 1.00 97.44 75 VAL A CA 1
ATOM 614 C C . VAL A 1 75 ? -15.949 6.728 2.154 1.00 97.44 75 VAL A C 1
ATOM 616 O O . VAL A 1 75 ? -16.412 5.613 2.384 1.00 97.44 75 VAL A O 1
ATOM 619 N N . LEU A 1 76 ? -15.149 7.351 3.022 1.00 97.00 76 LEU A N 1
ATOM 620 C CA . LEU A 1 76 ? -14.777 6.784 4.317 1.00 97.00 76 LEU A CA 1
ATOM 621 C C . LEU A 1 76 ? -14.540 7.911 5.323 1.00 97.00 76 LEU A C 1
ATOM 623 O O . LEU A 1 76 ? -13.965 8.938 4.981 1.00 97.00 76 LEU A O 1
ATOM 627 N N . LYS A 1 77 ? -14.949 7.743 6.583 1.00 96.25 77 LYS A N 1
AT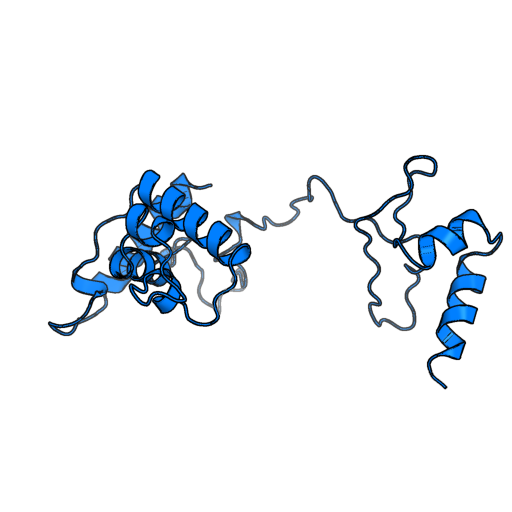OM 628 C CA . LYS A 1 77 ? -14.650 8.736 7.631 1.00 96.25 77 LYS A CA 1
ATOM 629 C C . LYS A 1 77 ? -13.153 8.734 7.964 1.00 96.25 77 LYS A C 1
ATOM 631 O O . LYS A 1 77 ? -12.557 7.658 7.992 1.00 96.25 77 LYS A O 1
ATOM 636 N N . LYS A 1 78 ? -12.588 9.901 8.316 1.00 95.56 78 LYS A N 1
ATOM 637 C CA . LYS A 1 78 ? -11.170 10.067 8.708 1.00 95.56 78 LYS A CA 1
ATOM 638 C C . LYS A 1 78 ? -10.724 9.012 9.721 1.00 95.56 78 LYS A C 1
ATOM 640 O O . LYS A 1 78 ? -9.779 8.276 9.470 1.00 95.56 78 LYS A O 1
ATOM 645 N N . ASP A 1 79 ? -11.456 8.878 10.825 1.00 95.31 79 ASP A N 1
ATOM 646 C CA . ASP A 1 79 ? -11.090 7.954 11.905 1.00 95.31 79 ASP A CA 1
ATOM 647 C C . ASP A 1 79 ? -11.086 6.495 11.437 1.00 95.31 79 ASP A C 1
ATOM 649 O O . ASP A 1 79 ? -10.191 5.728 11.788 1.00 95.31 79 ASP A O 1
ATOM 653 N N . ARG A 1 80 ? -12.044 6.115 10.580 1.00 97.56 80 ARG A N 1
ATOM 654 C CA . ARG A 1 80 ? -12.094 4.768 10.003 1.00 97.56 80 ARG A CA 1
ATOM 655 C C . ARG A 1 80 ? -10.936 4.540 9.035 1.00 97.56 80 ARG A C 1
ATOM 657 O O . ARG A 1 80 ? -10.311 3.489 9.109 1.00 97.56 80 ARG A O 1
ATOM 664 N N . PHE A 1 81 ? -10.608 5.517 8.189 1.00 97.62 81 PHE A N 1
ATOM 665 C CA . PHE A 1 81 ? -9.433 5.458 7.317 1.00 97.62 81 PHE A CA 1
ATOM 666 C C . PHE A 1 81 ? -8.143 5.271 8.125 1.00 97.62 81 PHE A C 1
ATOM 668 O O . PHE A 1 81 ? -7.375 4.355 7.842 1.00 97.62 81 PHE A O 1
ATOM 675 N N . CYS A 1 82 ? -7.932 6.081 9.166 1.00 96.31 82 CYS A N 1
ATOM 676 C CA . CYS A 1 82 ? -6.749 5.998 10.024 1.00 96.31 82 CYS A CA 1
ATOM 677 C C . CYS A 1 82 ? -6.662 4.662 10.776 1.00 96.31 82 CYS A C 1
ATOM 679 O O . CYS A 1 82 ? -5.568 4.118 10.931 1.00 96.31 82 CYS A O 1
ATOM 681 N N . LEU A 1 83 ? -7.794 4.104 11.216 1.00 97.25 83 LEU A N 1
ATOM 682 C CA . LEU A 1 83 ? -7.838 2.770 11.817 1.00 97.25 83 LEU A CA 1
ATOM 683 C C . LEU A 1 83 ? -7.436 1.683 10.817 1.00 97.25 83 LEU A C 1
ATOM 685 O O . LEU A 1 83 ? -6.583 0.859 11.140 1.00 97.25 83 LEU A O 1
ATOM 689 N N . ILE A 1 84 ? -7.993 1.700 9.601 1.00 98.25 84 ILE A N 1
ATOM 690 C CA . ILE A 1 84 ? -7.610 0.748 8.546 1.00 98.25 84 ILE A CA 1
ATOM 691 C C . ILE A 1 84 ? -6.121 0.891 8.222 1.00 98.25 84 ILE A C 1
ATOM 693 O O . ILE A 1 84 ? -5.415 -0.111 8.174 1.00 98.25 84 ILE A O 1
ATOM 697 N N . LEU A 1 85 ? -5.621 2.122 8.083 1.00 97.00 85 LEU A N 1
ATOM 698 C CA . LEU A 1 85 ? -4.204 2.399 7.843 1.00 97.00 85 LEU A CA 1
ATOM 699 C C . LEU A 1 85 ? -3.307 1.848 8.965 1.00 97.00 85 LEU A C 1
ATOM 701 O O . LEU A 1 85 ? -2.245 1.304 8.680 1.00 97.00 85 LEU A O 1
ATOM 705 N N . SER A 1 86 ? -3.743 1.953 10.225 1.00 96.19 86 SER A N 1
ATOM 706 C CA . SER A 1 86 ? -2.985 1.486 11.397 1.00 96.19 86 SER A CA 1
ATOM 707 C C . SER A 1 86 ? -2.840 -0.037 11.455 1.00 96.19 86 SER A C 1
ATOM 709 O O . SER A 1 86 ? -1.830 -0.536 11.953 1.00 96.19 86 SER A O 1
ATOM 711 N N . PHE A 1 87 ? -3.837 -0.776 10.963 1.00 97.19 87 PHE A N 1
ATOM 712 C CA . PHE A 1 87 ? -3.861 -2.239 11.019 1.00 97.19 87 PHE A CA 1
ATOM 713 C C . PHE A 1 87 ? -3.615 -2.928 9.671 1.00 97.19 87 PHE A C 1
ATOM 715 O O . PHE A 1 87 ? -3.533 -4.153 9.636 1.00 97.19 87 PHE A O 1
ATOM 722 N N . LEU A 1 88 ? -3.446 -2.179 8.576 1.00 96.81 88 LEU A N 1
ATOM 723 C CA . LEU A 1 88 ? -3.235 -2.722 7.232 1.00 96.81 88 LEU A CA 1
ATOM 724 C C . LEU A 1 88 ? -2.101 -3.756 7.218 1.00 96.81 88 LEU A C 1
ATOM 726 O O . LEU A 1 88 ? -0.942 -3.412 7.450 1.00 96.81 88 LEU A O 1
ATOM 730 N N . HIS A 1 89 ? -2.434 -5.013 6.927 1.00 95.19 89 HIS A N 1
ATOM 731 C CA . HIS A 1 89 ? -1.493 -6.135 6.909 1.00 95.19 89 HIS A CA 1
ATOM 732 C C . HIS A 1 89 ? -1.737 -7.059 5.717 1.00 95.19 89 HIS A C 1
ATOM 734 O O . HIS A 1 89 ? -2.813 -7.097 5.123 1.00 95.19 89 HIS A O 1
ATOM 740 N N . ILE A 1 90 ? -0.684 -7.786 5.341 1.00 93.88 90 ILE A N 1
ATOM 741 C CA . ILE A 1 90 ? -0.618 -8.564 4.093 1.00 93.88 90 ILE A CA 1
ATOM 742 C C . ILE A 1 90 ? -0.121 -10.002 4.336 1.00 93.88 90 ILE A C 1
ATOM 744 O O . ILE A 1 90 ? -0.196 -10.868 3.460 1.00 93.88 90 ILE A O 1
ATOM 748 N N . ALA A 1 91 ? 0.394 -10.269 5.529 1.00 93.62 91 ALA A N 1
ATOM 749 C CA . ALA A 1 91 ? 0.885 -11.573 5.926 1.00 93.62 91 ALA A CA 1
ATOM 750 C C . ALA A 1 91 ? 0.621 -11.790 7.413 1.00 93.62 91 ALA A C 1
ATOM 752 O O . ALA A 1 91 ? 0.513 -10.829 8.183 1.00 93.62 91 ALA A O 1
ATOM 753 N N . ASN A 1 92 ? 0.574 -13.057 7.799 1.00 93.56 92 ASN A N 1
ATOM 754 C CA . ASN A 1 92 ? 0.332 -13.466 9.165 1.00 93.56 92 ASN A CA 1
ATOM 755 C C . ASN A 1 92 ? 1.622 -13.386 9.974 1.00 93.56 92 ASN A C 1
ATOM 757 O O . ASN A 1 92 ? 2.562 -14.139 9.734 1.00 93.56 92 ASN A O 1
ATOM 761 N N . ASN A 1 93 ? 1.659 -12.538 10.995 1.00 89.19 93 ASN A N 1
ATOM 762 C CA . ASN A 1 93 ? 2.862 -12.409 11.815 1.00 89.19 93 ASN A CA 1
ATOM 763 C C . ASN A 1 93 ? 3.240 -13.710 12.541 1.00 89.19 93 ASN A C 1
ATOM 765 O O . ASN A 1 93 ? 4.418 -13.913 12.824 1.00 89.19 93 ASN A O 1
ATOM 769 N N . LYS A 1 94 ? 2.275 -14.602 12.812 1.00 90.25 94 LYS A N 1
ATOM 770 C CA . LYS A 1 94 ? 2.537 -15.888 13.480 1.00 90.25 94 LYS A CA 1
ATOM 771 C C . LYS A 1 94 ? 3.288 -16.892 12.599 1.00 90.25 94 LYS A C 1
ATOM 773 O O . LYS A 1 94 ? 3.929 -17.783 13.144 1.00 90.25 94 LYS A O 1
ATOM 778 N N . ASP A 1 95 ? 3.250 -16.731 11.277 1.00 91.31 95 ASP A N 1
ATOM 779 C CA . ASP A 1 95 ? 3.935 -17.641 10.350 1.00 91.31 95 ASP A CA 1
ATOM 780 C C . ASP A 1 95 ? 5.354 -17.148 10.006 1.00 91.31 95 ASP A C 1
ATOM 782 O O . ASP A 1 95 ? 6.106 -17.836 9.315 1.00 91.31 95 ASP A O 1
ATOM 786 N N . GLN A 1 96 ? 5.742 -15.952 10.470 1.00 91.19 96 GLN A N 1
ATOM 787 C CA . GLN A 1 96 ? 7.095 -15.448 10.278 1.00 91.19 96 GLN A CA 1
ATOM 788 C C . GLN A 1 96 ? 8.060 -16.172 11.222 1.00 91.19 96 GLN A C 1
ATOM 790 O O . GLN A 1 96 ? 7.913 -16.128 12.444 1.00 91.19 96 GLN A O 1
ATOM 795 N N . LEU A 1 97 ? 9.089 -16.797 10.648 1.00 92.81 97 LEU A N 1
ATOM 796 C CA . LEU A 1 97 ? 10.171 -17.404 11.418 1.00 92.81 97 LEU A CA 1
ATOM 797 C C . LEU A 1 97 ? 10.890 -16.362 12.284 1.00 92.81 97 LEU A C 1
ATOM 799 O O . LEU A 1 97 ? 10.878 -15.159 12.002 1.00 92.81 97 LEU A O 1
ATOM 803 N N . LYS A 1 98 ? 11.546 -16.830 13.345 1.00 93.69 98 LYS A N 1
ATOM 804 C CA . LYS A 1 98 ? 12.386 -15.972 14.183 1.00 93.69 98 LYS A CA 1
ATOM 805 C C . LYS A 1 98 ? 13.684 -15.625 13.457 1.00 93.69 98 LYS A C 1
ATOM 807 O O . LYS A 1 98 ? 14.119 -16.327 12.551 1.00 93.69 98 LYS A O 1
ATOM 812 N N . ARG A 1 99 ? 14.294 -14.505 13.844 1.00 92.06 99 ARG A N 1
ATOM 813 C CA . ARG A 1 99 ? 15.446 -13.915 13.142 1.00 92.06 99 ARG A CA 1
ATOM 814 C C . ARG A 1 99 ? 16.716 -14.774 13.186 1.00 92.06 99 ARG A C 1
ATOM 816 O O . ARG A 1 99 ? 17.599 -14.584 12.360 1.00 92.06 99 ARG A O 1
ATOM 823 N N . ASP A 1 100 ? 16.817 -15.654 14.169 1.00 94.06 100 ASP A N 1
ATOM 824 C CA . ASP A 1 100 ? 17.891 -16.629 14.357 1.00 94.06 100 ASP A CA 1
ATOM 825 C C . ASP A 1 100 ? 17.750 -17.870 13.461 1.00 94.06 100 ASP A C 1
ATOM 827 O O . ASP A 1 100 ? 18.707 -18.630 13.322 1.00 94.06 100 ASP A O 1
ATOM 831 N N . ASP A 1 101 ? 16.595 -18.063 12.820 1.00 95.31 101 ASP A N 1
ATOM 832 C CA . ASP A 1 101 ? 16.365 -19.175 11.906 1.00 95.31 101 ASP A CA 1
ATOM 833 C C . ASP A 1 101 ? 17.101 -18.953 10.564 1.00 95.31 101 ASP A C 1
ATOM 835 O O . ASP A 1 101 ? 16.933 -17.901 9.938 1.00 95.31 101 ASP A O 1
ATOM 839 N N . PRO A 1 102 ? 17.889 -19.924 10.060 1.00 93.88 102 PRO A N 1
ATOM 840 C CA . PRO A 1 102 ? 18.535 -19.828 8.748 1.00 93.88 102 PRO A CA 1
ATOM 841 C C . PRO A 1 102 ? 17.564 -19.619 7.575 1.00 93.88 102 PRO A C 1
ATOM 843 O O . PRO A 1 102 ? 17.958 -19.076 6.544 1.00 93.88 102 PRO A O 1
ATOM 846 N N . ALA A 1 103 ? 16.307 -20.043 7.716 1.00 92.62 103 ALA A N 1
ATOM 847 C CA . ALA A 1 103 ? 15.249 -19.840 6.733 1.00 92.62 103 ALA A CA 1
ATOM 848 C C . ALA A 1 103 ? 14.483 -18.516 6.937 1.00 92.62 103 ALA A C 1
ATOM 850 O O . ALA A 1 103 ? 13.489 -18.273 6.246 1.00 92.62 103 ALA A O 1
ATOM 851 N N . TYR A 1 104 ? 14.930 -17.644 7.852 1.00 92.75 104 TYR A N 1
ATOM 852 C CA . TYR A 1 104 ? 14.312 -16.344 8.096 1.00 92.75 104 TYR A CA 1
ATOM 853 C C . TYR A 1 104 ? 14.226 -15.499 6.826 1.00 92.75 104 TYR A C 1
ATOM 855 O O . TYR A 1 104 ? 15.208 -15.213 6.137 1.00 92.75 104 TYR A O 1
ATOM 863 N N . ASP A 1 105 ? 13.019 -15.021 6.564 1.00 90.38 105 ASP A N 1
ATOM 864 C CA . ASP A 1 105 ? 12.716 -14.215 5.405 1.00 90.38 105 ASP A CA 1
ATOM 865 C C . ASP A 1 105 ? 12.589 -12.727 5.762 1.00 90.38 105 ASP A C 1
ATOM 867 O O . ASP A 1 105 ? 11.581 -12.272 6.307 1.00 90.38 105 ASP A O 1
ATOM 871 N N . LEU A 1 106 ? 13.601 -11.948 5.369 1.00 90.44 106 LEU A N 1
ATOM 872 C CA . LEU A 1 106 ? 13.645 -10.488 5.523 1.00 90.44 106 LEU A CA 1
ATOM 873 C C . LEU A 1 106 ? 12.479 -9.752 4.844 1.00 90.44 106 LEU A C 1
ATOM 875 O O . LEU A 1 106 ? 12.124 -8.659 5.281 1.00 90.44 106 LEU A O 1
ATOM 879 N N . ILE A 1 107 ? 11.892 -10.317 3.784 1.00 91.38 107 ILE A N 1
ATOM 880 C CA . ILE A 1 107 ? 10.788 -9.705 3.031 1.00 91.38 107 ILE A CA 1
ATOM 881 C C . ILE A 1 107 ? 9.467 -10.464 3.196 1.00 91.38 107 ILE A C 1
ATOM 883 O O . ILE A 1 107 ? 8.540 -10.243 2.415 1.00 91.38 107 ILE A O 1
ATOM 887 N N . TYR A 1 108 ? 9.355 -11.304 4.233 1.00 91.81 108 TYR A N 1
ATOM 888 C CA . TYR A 1 108 ? 8.194 -12.155 4.520 1.00 91.81 108 TYR A CA 1
ATOM 889 C C . TYR A 1 108 ? 6.858 -11.418 4.353 1.00 91.81 108 TYR A C 1
ATOM 891 O O . TYR A 1 108 ? 5.973 -11.861 3.621 1.00 91.81 108 TYR A O 1
ATOM 899 N N . LYS A 1 109 ? 6.754 -10.220 4.945 1.00 90.06 109 LYS A N 1
ATOM 900 C CA . LYS A 1 109 ? 5.527 -9.409 4.951 1.00 90.06 109 LYS A CA 1
ATOM 901 C C . LYS A 1 109 ? 5.011 -9.028 3.562 1.00 90.06 109 LYS A C 1
ATOM 903 O O . LYS A 1 109 ? 3.825 -8.757 3.410 1.00 90.06 109 LYS A O 1
ATOM 908 N N . ILE A 1 110 ? 5.882 -8.998 2.554 1.00 91.00 110 ILE A N 1
ATOM 909 C CA . ILE A 1 110 ? 5.528 -8.671 1.167 1.00 91.00 110 ILE A CA 1
ATOM 910 C C . ILE A 1 110 ? 5.762 -9.844 0.210 1.00 91.00 110 ILE A C 1
ATOM 912 O O . ILE A 1 110 ? 5.614 -9.682 -1.002 1.00 91.00 110 ILE A O 1
ATOM 916 N N . ARG A 1 111 ? 6.119 -11.032 0.717 1.00 87.50 111 ARG A N 1
ATOM 917 C CA . ARG A 1 111 ? 6.507 -12.175 -0.119 1.00 87.50 111 ARG A CA 1
ATOM 918 C C . ARG A 1 111 ? 5.389 -12.620 -1.056 1.00 87.50 111 ARG A C 1
ATOM 920 O O . ARG A 1 111 ? 5.660 -12.958 -2.204 1.00 87.50 111 ARG A O 1
ATOM 927 N N . ASN A 1 112 ? 4.139 -12.494 -0.617 1.00 83.81 112 ASN A N 1
ATOM 928 C CA . ASN A 1 112 ? 2.950 -12.752 -1.433 1.00 83.81 112 ASN A CA 1
ATOM 929 C C . ASN A 1 112 ? 2.891 -11.894 -2.715 1.00 83.81 112 ASN A C 1
ATOM 931 O O . ASN A 1 112 ? 2.272 -12.298 -3.696 1.00 83.81 112 ASN A O 1
ATOM 935 N N . PHE A 1 113 ? 3.550 -10.731 -2.727 1.00 81.81 113 PHE A N 1
ATOM 936 C CA . PHE A 1 113 ? 3.661 -9.848 -3.893 1.00 81.81 113 PHE A CA 1
ATOM 937 C C . PHE A 1 113 ? 4.998 -9.944 -4.622 1.00 81.81 113 PHE A C 1
ATOM 939 O O . PHE A 1 113 ? 5.096 -9.531 -5.775 1.00 81.81 113 PHE A O 1
ATOM 946 N N . SER A 1 114 ? 6.024 -10.485 -3.966 1.00 83.31 114 SER A N 1
ATOM 947 C CA . SER A 1 114 ? 7.351 -10.694 -4.541 1.00 83.31 114 SER A CA 1
ATOM 948 C C . SER A 1 114 ? 7.795 -12.148 -4.338 1.00 83.31 114 SER A C 1
ATOM 950 O O . SER A 1 114 ? 8.678 -12.420 -3.511 1.00 83.31 114 SER A O 1
ATOM 952 N N . PRO A 1 115 ? 7.169 -13.109 -5.051 1.00 82.06 115 PRO A N 1
ATOM 953 C CA . PRO A 1 115 ? 7.550 -14.508 -4.946 1.00 82.06 115 PRO A CA 1
ATOM 954 C C . PRO A 1 115 ? 8.987 -14.719 -5.449 1.00 82.06 115 PRO A C 1
ATOM 956 O O . PRO A 1 115 ? 9.400 -14.069 -6.419 1.00 82.06 115 PRO A O 1
ATOM 959 N N . PRO A 1 116 ? 9.762 -15.645 -4.856 1.00 80.56 116 PRO A N 1
ATOM 960 C CA . PRO A 1 116 ? 11.088 -15.977 -5.361 1.00 80.56 116 PRO A CA 1
ATOM 961 C C . PRO A 1 116 ? 10.989 -16.487 -6.801 1.00 80.56 116 PRO A C 1
ATOM 963 O O . PRO A 1 116 ? 10.172 -17.350 -7.109 1.00 80.56 116 PRO A O 1
ATOM 966 N N . GLY A 1 117 ? 11.800 -15.928 -7.698 1.00 78.38 117 GLY A N 1
ATOM 967 C CA . GLY A 1 117 ? 11.791 -16.312 -9.111 1.00 78.38 117 GLY A CA 1
ATOM 968 C C . GLY A 1 117 ? 10.576 -15.823 -9.909 1.00 78.38 117 GLY A C 1
ATOM 969 O O . GLY A 1 117 ? 10.452 -16.183 -11.081 1.00 78.38 117 GLY A O 1
ATOM 970 N N . ALA A 1 118 ? 9.704 -14.985 -9.332 1.00 77.12 118 ALA A N 1
ATOM 971 C CA . ALA A 1 118 ? 8.615 -14.372 -10.081 1.00 77.12 118 ALA A CA 1
ATOM 972 C C . ALA A 1 118 ? 9.173 -13.506 -11.218 1.00 77.12 118 ALA A C 1
ATOM 974 O O . ALA A 1 118 ? 9.852 -12.499 -10.996 1.00 77.12 118 ALA A O 1
ATOM 975 N N . LYS A 1 119 ? 8.872 -13.893 -12.460 1.00 74.62 119 LYS A N 1
ATOM 976 C CA . LYS A 1 119 ? 9.140 -13.052 -13.625 1.00 74.62 119 LYS A CA 1
ATOM 977 C C . LYS A 1 119 ? 8.095 -11.941 -13.664 1.00 74.62 119 LYS A C 1
ATOM 979 O O . LYS A 1 119 ? 6.900 -12.198 -13.532 1.00 74.62 119 LYS A O 1
ATOM 984 N N . ARG A 1 120 ? 8.540 -10.699 -13.858 1.00 71.69 120 ARG A N 1
ATOM 985 C CA . ARG A 1 120 ? 7.627 -9.594 -14.182 1.00 71.69 120 ARG A CA 1
ATOM 986 C C . ARG A 1 120 ? 6.958 -9.922 -15.517 1.00 71.69 120 ARG A C 1
ATOM 988 O O . ARG A 1 120 ? 7.663 -10.342 -16.428 1.00 71.69 120 ARG A O 1
ATOM 995 N N . GLN A 1 121 ? 5.643 -9.715 -15.635 1.00 70.62 121 GLN A N 1
ATOM 996 C CA . GLN A 1 121 ? 4.947 -9.874 -16.923 1.00 70.62 121 GLN A CA 1
ATOM 997 C C . GLN A 1 121 ? 5.596 -8.996 -18.001 1.00 70.62 121 GLN A C 1
ATOM 999 O O . GLN A 1 121 ? 5.890 -9.484 -19.082 1.00 70.62 121 GLN A O 1
ATOM 1004 N N . ASN A 1 122 ? 5.919 -7.747 -17.641 1.00 70.50 122 ASN A N 1
ATOM 1005 C CA . ASN A 1 122 ? 6.624 -6.794 -18.494 1.00 70.50 122 ASN A CA 1
ATOM 1006 C C . ASN A 1 122 ? 7.932 -6.371 -17.807 1.00 70.50 122 ASN A C 1
ATOM 1008 O O . ASN A 1 122 ? 7.938 -5.429 -17.003 1.00 70.50 122 ASN A O 1
ATOM 1012 N N . PRO A 1 123 ? 9.040 -7.099 -18.022 1.00 74.00 123 PRO A N 1
ATOM 1013 C CA . PRO A 1 123 ? 10.325 -6.709 -17.470 1.00 74.00 123 PRO A CA 1
ATOM 1014 C C . PRO A 1 123 ? 10.796 -5.416 -18.141 1.00 74.00 123 PRO A C 1
ATOM 1016 O O . PRO A 1 123 ? 10.735 -5.276 -19.359 1.00 74.00 123 PRO A O 1
ATOM 1019 N N . GLN A 1 124 ? 11.291 -4.469 -17.344 1.00 81.00 124 GLN A N 1
ATOM 1020 C CA . GLN A 1 124 ? 11.999 -3.322 -17.908 1.00 81.00 124 GLN A CA 1
ATOM 1021 C C . GLN A 1 124 ? 13.255 -3.837 -18.608 1.00 81.00 124 GLN A C 1
ATOM 1023 O O . GLN A 1 124 ? 14.022 -4.606 -18.021 1.00 81.00 124 GLN A O 1
ATOM 1028 N N . ARG A 1 125 ? 13.441 -3.430 -19.860 1.00 86.31 125 ARG A N 1
ATOM 1029 C CA . ARG A 1 125 ? 14.568 -3.859 -20.689 1.00 86.31 125 ARG A CA 1
ATOM 1030 C C . ARG A 1 125 ? 15.779 -2.996 -20.381 1.00 86.31 125 ARG A C 1
ATOM 1032 O O . ARG A 1 125 ? 15.635 -1.826 -20.038 1.00 86.31 125 ARG A O 1
ATOM 1039 N N . GLU A 1 126 ? 16.972 -3.556 -20.494 1.00 89.94 126 GLU A N 1
ATOM 1040 C CA . GLU A 1 126 ? 18.188 -2.750 -20.418 1.00 89.94 126 GLU A CA 1
ATOM 1041 C C . GLU A 1 126 ? 18.320 -1.871 -21.670 1.00 89.94 126 GLU A C 1
ATOM 1043 O O . GLU A 1 126 ? 17.960 -2.278 -22.776 1.00 89.94 126 GLU A O 1
ATOM 1048 N N . CYS A 1 127 ? 18.809 -0.648 -21.486 1.00 90.69 127 CYS A N 1
ATOM 1049 C CA . CYS A 1 127 ? 19.075 0.296 -22.556 1.00 90.69 127 CYS A CA 1
ATOM 1050 C C . CYS A 1 127 ? 20.346 -0.111 -23.300 1.00 90.69 127 CYS A C 1
ATOM 1052 O O . CYS A 1 127 ? 21.436 0.005 -22.746 1.00 90.69 127 CYS A O 1
ATOM 1054 N N . VAL A 1 128 ? 20.231 -0.516 -24.566 1.00 91.00 128 VAL A N 1
ATOM 1055 C CA . VAL A 1 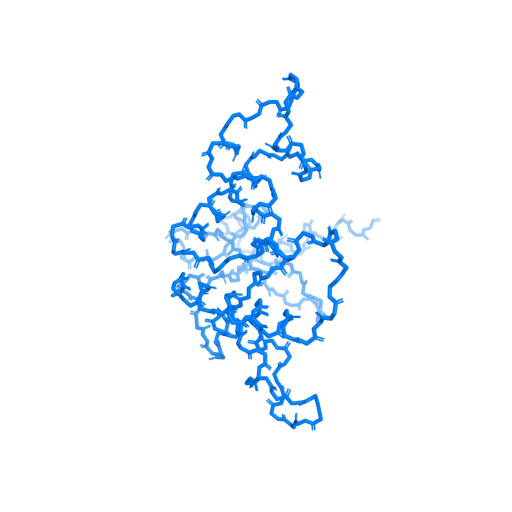128 ? 21.359 -1.053 -25.360 1.00 91.00 128 VAL A CA 1
ATOM 1056 C C . VAL A 1 128 ? 22.534 -0.067 -25.490 1.00 91.00 128 VAL A C 1
ATOM 1058 O O . VAL A 1 128 ? 23.680 -0.478 -25.674 1.00 91.00 128 VAL A O 1
ATOM 1061 N N . VAL A 1 129 ? 22.267 1.237 -25.373 1.00 90.75 129 VAL A N 1
ATOM 1062 C CA . VAL A 1 129 ? 23.273 2.299 -25.520 1.00 90.75 129 VAL A CA 1
ATOM 1063 C C . VAL A 1 129 ? 24.111 2.494 -24.257 1.00 90.75 129 VAL A C 1
ATOM 1065 O O . VAL A 1 129 ? 25.321 2.690 -24.356 1.00 90.75 129 VAL A O 1
ATOM 1068 N N . CYS A 1 130 ? 23.492 2.437 -23.075 1.00 87.38 130 CYS A N 1
ATOM 1069 C CA . CYS A 1 130 ? 24.142 2.787 -21.811 1.00 87.38 130 CYS A CA 1
ATOM 1070 C C . CYS A 1 130 ? 24.192 1.643 -20.787 1.00 87.38 130 CYS A C 1
ATOM 1072 O O . CYS A 1 130 ? 24.538 1.883 -19.630 1.00 87.38 130 CYS A O 1
ATOM 1074 N N . SER A 1 131 ? 23.819 0.420 -21.177 1.00 85.06 131 SER A N 1
ATOM 1075 C CA . SER A 1 131 ? 23.815 -0.758 -20.299 1.00 85.06 131 SER A CA 1
ATOM 1076 C C . SER A 1 131 ? 25.210 -1.286 -19.957 1.00 85.06 131 SER A C 1
ATOM 1078 O O . SER A 1 131 ? 25.336 -2.170 -19.109 1.00 85.06 131 SER A O 1
ATOM 1080 N N . ASP A 1 132 ? 26.266 -0.767 -20.590 1.00 75.50 132 ASP A N 1
ATOM 1081 C CA . ASP A 1 132 ? 27.636 -1.173 -20.289 1.00 75.50 132 ASP A CA 1
ATOM 1082 C C . ASP A 1 132 ? 28.008 -0.808 -18.844 1.00 75.50 132 ASP A C 1
ATOM 1084 O O . ASP A 1 132 ? 27.824 0.318 -18.382 1.00 75.50 132 ASP A O 1
ATOM 1088 N N . LYS A 1 133 ? 28.541 -1.789 -18.112 1.00 58.62 133 LYS A N 1
ATOM 1089 C CA . LYS A 1 133 ? 28.979 -1.618 -16.725 1.00 58.62 133 LYS A CA 1
ATOM 1090 C C . LYS A 1 133 ? 30.296 -0.841 -16.692 1.00 58.62 133 LYS A C 1
ATOM 1092 O O . LYS A 1 133 ? 31.346 -1.439 -16.908 1.00 58.62 133 LYS A O 1
ATOM 1097 N N . ASP A 1 134 ? 30.264 0.440 -16.337 1.00 54.88 134 ASP A N 1
ATOM 1098 C CA . ASP A 1 134 ? 31.476 1.140 -15.898 1.00 54.88 134 ASP A CA 1
ATOM 1099 C C . ASP A 1 134 ? 31.750 0.806 -14.419 1.00 54.88 134 ASP A C 1
ATOM 1101 O O . ASP A 1 134 ? 30.962 1.122 -13.524 1.00 54.88 134 ASP A O 1
ATOM 1105 N N . ASN A 1 135 ? 32.868 0.114 -14.164 1.00 53.78 135 ASN A N 1
ATOM 1106 C CA . ASN A 1 135 ? 33.487 -0.090 -12.843 1.00 53.78 135 ASN A CA 1
ATOM 1107 C C . ASN A 1 135 ? 32.531 -0.456 -11.687 1.00 53.78 135 ASN A C 1
ATOM 1109 O O . ASN A 1 135 ? 32.659 0.044 -10.571 1.00 53.78 135 ASN A O 1
ATOM 1113 N N . GLY A 1 136 ? 31.550 -1.327 -11.940 1.00 53.47 136 GLY A N 1
ATOM 1114 C CA . GLY A 1 136 ? 30.656 -1.855 -10.902 1.00 53.47 136 GLY A CA 1
ATOM 1115 C C . GLY A 1 136 ? 29.637 -0.859 -10.329 1.00 53.47 136 GLY A C 1
ATOM 1116 O O . GLY A 1 136 ? 28.804 -1.264 -9.515 1.00 53.47 136 GLY A O 1
ATOM 1117 N N . LYS A 1 137 ? 29.627 0.408 -10.769 1.00 50.62 137 LYS A N 1
ATOM 1118 C CA . LYS A 1 137 ? 28.587 1.374 -10.393 1.00 50.62 137 LYS A CA 1
ATOM 1119 C C . LYS A 1 137 ? 27.397 1.207 -11.337 1.00 50.62 137 LYS A C 1
ATOM 1121 O O . LYS A 1 137 ? 27.510 1.350 -12.550 1.00 50.62 137 LYS A O 1
ATOM 1126 N N . ARG A 1 138 ? 26.228 0.877 -10.783 1.00 51.94 138 ARG A N 1
ATOM 1127 C CA . ARG A 1 138 ? 24.982 0.783 -11.555 1.00 51.94 138 ARG A CA 1
ATOM 1128 C C . ARG A 1 138 ? 24.547 2.193 -11.975 1.00 51.94 138 ARG A C 1
ATOM 1130 O O . ARG A 1 138 ? 23.939 2.896 -11.175 1.00 51.94 138 ARG A O 1
ATOM 1137 N N . LYS A 1 139 ? 24.835 2.602 -13.216 1.00 60.41 139 LYS A N 1
ATOM 1138 C CA . LYS A 1 139 ? 24.108 3.706 -13.873 1.00 60.41 139 LYS A CA 1
ATOM 1139 C C . LYS A 1 139 ? 22.669 3.233 -14.142 1.00 60.41 139 LYS A C 1
ATOM 1141 O O . LYS A 1 139 ? 22.413 2.029 -14.131 1.00 60.41 139 LYS A O 1
ATOM 1146 N N . TYR A 1 140 ? 21.700 4.131 -14.307 1.00 64.19 140 TYR A N 1
ATOM 1147 C CA . TYR A 1 140 ? 20.306 3.742 -14.561 1.00 64.19 140 TYR A CA 1
ATOM 1148 C C . TYR A 1 140 ? 20.212 3.001 -15.910 1.00 64.19 140 TYR A C 1
ATOM 1150 O O . TYR A 1 140 ? 20.120 3.634 -16.950 1.00 64.19 140 TYR A O 1
ATOM 1158 N N . ILE A 1 141 ? 20.309 1.666 -15.904 1.00 76.44 141 ILE A N 1
ATOM 1159 C CA . ILE A 1 141 ? 20.403 0.841 -17.125 1.00 76.44 141 ILE A CA 1
ATOM 1160 C C . ILE A 1 141 ? 19.044 0.420 -17.676 1.00 76.44 141 ILE A C 1
ATOM 1162 O O . ILE A 1 141 ? 18.947 0.089 -18.847 1.00 76.44 141 ILE A O 1
ATOM 1166 N N . TYR A 1 142 ? 17.992 0.422 -16.861 1.00 85.06 142 TYR A N 1
ATOM 1167 C CA . TYR A 1 142 ? 16.676 -0.048 -17.284 1.00 85.06 142 TYR A CA 1
ATOM 1168 C C . TYR A 1 142 ? 15.908 1.070 -17.986 1.00 85.06 142 TYR A C 1
ATOM 1170 O O . TYR A 1 142 ? 15.853 2.196 -17.490 1.00 85.06 142 TYR A O 1
ATOM 1178 N N . SER A 1 143 ? 15.293 0.761 -19.122 1.00 85.12 143 SER A N 1
ATOM 1179 C CA . SER A 1 143 ? 14.371 1.647 -19.816 1.00 85.12 143 SER A CA 1
ATOM 1180 C C . SER A 1 143 ? 12.931 1.158 -19.688 1.00 85.12 143 SER A C 1
ATOM 1182 O O . SER A 1 143 ? 12.643 -0.041 -19.692 1.00 85.12 143 SER A O 1
ATOM 1184 N N . ARG A 1 144 ? 12.016 2.124 -19.572 1.00 87.44 144 ARG A N 1
ATOM 1185 C CA . ARG A 1 144 ? 10.569 1.920 -19.745 1.00 87.44 144 ARG A CA 1
ATOM 1186 C C . ARG A 1 144 ? 10.130 2.064 -21.201 1.00 87.44 144 ARG A C 1
ATOM 1188 O O . ARG A 1 144 ? 8.987 1.759 -21.509 1.00 87.44 144 ARG A O 1
ATOM 1195 N N . TYR A 1 145 ? 11.019 2.573 -22.044 1.00 90.19 145 TYR A N 1
ATOM 1196 C CA . TYR A 1 145 ? 10.766 2.876 -23.439 1.00 90.19 145 TYR A CA 1
ATOM 1197 C C . TYR A 1 145 ? 11.548 1.909 -24.319 1.00 90.19 145 TYR A C 1
ATOM 1199 O O . TYR A 1 145 ? 12.637 1.439 -23.967 1.00 90.19 145 TYR A O 1
ATOM 1207 N N . GLU A 1 146 ? 10.983 1.635 -25.481 1.00 92.69 146 GLU A N 1
ATOM 1208 C CA . GLU A 1 146 ? 11.570 0.776 -26.492 1.00 92.69 146 GLU A CA 1
ATOM 1209 C C . GLU A 1 146 ? 11.327 1.365 -27.874 1.00 92.69 146 GLU A C 1
ATOM 1211 O O . GLU A 1 146 ? 10.434 2.191 -28.066 1.00 92.69 146 GLU A O 1
ATOM 1216 N N . CYS A 1 147 ? 12.150 0.951 -28.830 1.00 94.00 147 CYS A N 1
ATOM 1217 C CA . CYS A 1 147 ? 11.908 1.226 -30.235 1.00 94.00 147 CYS A CA 1
ATOM 1218 C C . CYS A 1 147 ? 11.148 0.038 -30.846 1.00 94.00 147 CYS A C 1
ATOM 1220 O O . CYS A 1 147 ? 11.750 -1.029 -30.971 1.00 94.00 147 CYS A O 1
ATOM 1222 N N . PRO A 1 148 ? 9.870 0.186 -31.251 1.00 91.62 148 PRO A N 1
ATOM 1223 C CA . PRO A 1 148 ? 9.083 -0.933 -31.775 1.00 91.62 148 PRO A CA 1
ATOM 1224 C C . PRO A 1 148 ? 9.626 -1.507 -33.087 1.00 91.62 148 PRO A C 1
ATOM 1226 O O . PRO A 1 148 ? 9.443 -2.687 -33.362 1.00 91.62 148 PRO A O 1
ATOM 1229 N N . SER A 1 149 ? 10.296 -0.689 -33.905 1.00 94.50 149 SER A N 1
ATOM 1230 C CA . SER A 1 149 ? 10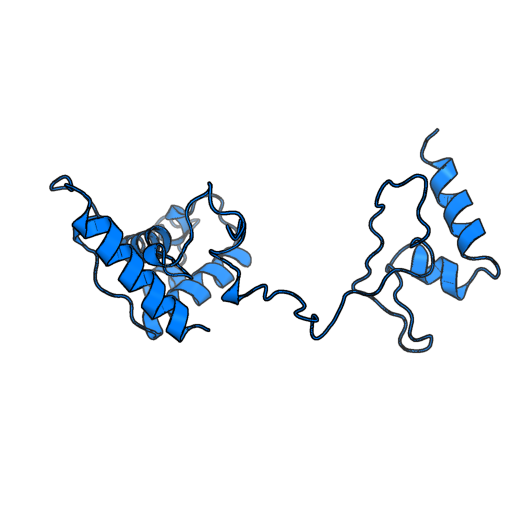.881 -1.141 -35.174 1.00 94.50 149 SER A CA 1
ATOM 1231 C C . SER A 1 149 ? 12.192 -1.903 -34.985 1.00 94.50 149 SER A C 1
ATOM 1233 O O . SER A 1 149 ? 12.505 -2.782 -35.782 1.00 94.50 149 SER A O 1
ATOM 1235 N N . CYS A 1 150 ? 12.963 -1.572 -33.948 1.00 94.06 150 CYS A N 1
ATOM 1236 C CA . 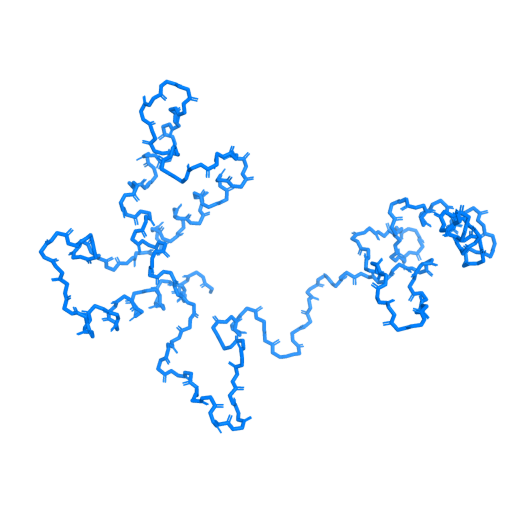CYS A 1 150 ? 14.244 -2.213 -33.658 1.00 94.06 150 CYS A CA 1
ATOM 1237 C C . CYS A 1 150 ? 14.151 -3.302 -32.581 1.00 94.06 150 CYS A C 1
ATOM 1239 O O . CYS A 1 150 ? 15.126 -4.019 -32.389 1.00 94.06 150 CYS A O 1
ATOM 1241 N N . ASP A 1 151 ? 13.022 -3.391 -31.872 1.00 91.94 151 ASP A N 1
ATOM 1242 C CA . ASP A 1 151 ? 12.794 -4.269 -30.723 1.00 91.94 151 ASP A CA 1
ATOM 1243 C C . ASP A 1 151 ? 13.947 -4.213 -29.705 1.00 91.94 151 ASP A C 1
ATOM 1245 O O . ASP A 1 151 ? 14.556 -5.221 -29.346 1.00 91.94 151 ASP A O 1
ATOM 1249 N N . VAL A 1 152 ? 14.278 -3.006 -29.237 1.00 91.56 152 VAL A N 1
ATOM 1250 C CA . VAL A 1 152 ? 15.323 -2.767 -28.226 1.00 91.56 152 VAL A CA 1
ATOM 1251 C C . VAL A 1 152 ? 14.867 -1.766 -27.169 1.00 91.56 152 VAL A C 1
ATOM 1253 O O . VAL A 1 152 ? 14.178 -0.792 -27.474 1.00 91.56 152 VAL A O 1
ATOM 1256 N N . GLY A 1 153 ? 15.299 -1.978 -25.922 1.00 92.25 153 GLY A N 1
ATOM 1257 C CA . GLY A 1 153 ? 15.136 -1.002 -24.846 1.00 92.25 153 GLY A CA 1
ATOM 1258 C C . GLY A 1 153 ? 16.064 0.193 -25.058 1.00 92.25 153 GLY A C 1
ATOM 1259 O O . GLY A 1 153 ? 17.263 0.015 -25.279 1.00 92.25 153 GLY A O 1
ATOM 1260 N N . LEU A 1 154 ? 15.521 1.408 -24.980 1.00 93.19 154 LEU A N 1
ATOM 1261 C CA . LEU A 1 154 ? 16.260 2.663 -25.161 1.00 93.19 154 LEU A CA 1
ATOM 1262 C C . LEU A 1 154 ? 15.695 3.727 -24.226 1.00 93.19 154 LEU A C 1
ATOM 1264 O O . LEU A 1 154 ? 14.479 3.846 -24.113 1.00 93.19 154 LEU A O 1
ATOM 1268 N N . HIS A 1 155 ? 16.533 4.513 -23.548 1.00 91.44 155 HIS A N 1
ATOM 1269 C CA . HIS A 1 155 ? 16.049 5.728 -22.874 1.00 91.44 155 HIS A CA 1
ATOM 1270 C C . HIS A 1 155 ? 15.598 6.766 -23.903 1.00 91.44 155 HIS A C 1
ATOM 1272 O O . HIS A 1 155 ? 16.183 6.836 -24.982 1.00 91.44 155 HIS A O 1
ATOM 1278 N N . VAL A 1 156 ? 14.589 7.574 -23.553 1.00 91.38 156 VAL A N 1
ATOM 1279 C CA . VAL A 1 156 ? 14.012 8.603 -24.446 1.00 91.38 156 VAL A CA 1
ATOM 1280 C C . VAL A 1 156 ? 15.084 9.562 -24.950 1.00 91.38 156 VAL A C 1
ATOM 1282 O O . VAL A 1 156 ? 15.167 9.813 -26.144 1.00 91.38 156 VAL A O 1
ATOM 1285 N N . ASP A 1 157 ? 15.938 10.040 -24.049 1.00 88.00 157 ASP A N 1
ATOM 1286 C CA . ASP A 1 157 ? 17.048 10.927 -24.369 1.00 88.00 157 ASP A CA 1
ATOM 1287 C C . ASP A 1 157 ? 18.267 10.572 -23.497 1.00 88.00 157 ASP A C 1
ATOM 1289 O O . ASP A 1 157 ? 18.085 10.168 -22.342 1.00 88.00 157 ASP A O 1
ATOM 1293 N N . PRO A 1 158 ? 19.505 10.634 -24.022 1.00 90.50 158 PRO A N 1
ATOM 1294 C CA . PRO A 1 158 ? 19.878 10.802 -25.435 1.00 90.50 158 PRO A CA 1
ATOM 1295 C C . PRO A 1 158 ? 19.970 9.467 -26.197 1.00 90.50 158 PRO A C 1
ATOM 1297 O O . PRO A 1 158 ? 20.349 9.420 -27.365 1.00 90.50 158 PRO A O 1
ATOM 1300 N N . CYS A 1 159 ? 19.666 8.345 -25.541 1.00 91.88 159 CYS A N 1
ATOM 1301 C CA . CYS A 1 159 ? 19.924 7.012 -26.087 1.00 91.88 159 CYS A CA 1
ATOM 1302 C C . CYS A 1 159 ? 19.123 6.714 -27.362 1.00 91.88 159 CYS A C 1
ATOM 1304 O O . CYS A 1 159 ? 19.651 6.061 -28.260 1.00 91.88 159 CYS A O 1
ATOM 1306 N N . PHE A 1 160 ? 17.883 7.204 -27.467 1.00 94.81 160 PHE A N 1
ATOM 1307 C CA . PHE A 1 160 ? 17.055 7.008 -28.657 1.00 94.81 160 PHE A CA 1
ATOM 1308 C C . PHE A 1 160 ? 17.656 7.684 -29.893 1.00 94.81 160 PHE A C 1
ATOM 1310 O O . PHE A 1 160 ? 17.735 7.064 -30.951 1.00 94.81 160 PHE A O 1
ATOM 1317 N N . GLU A 1 161 ? 18.129 8.924 -29.755 1.00 94.94 161 GLU A N 1
ATOM 1318 C CA . GLU A 1 161 ? 18.814 9.649 -30.827 1.00 94.94 161 GLU A CA 1
ATOM 1319 C C . GLU A 1 161 ? 20.110 8.930 -31.213 1.00 94.94 161 GLU A C 1
ATOM 1321 O O . GLU A 1 161 ? 20.307 8.578 -32.376 1.00 94.94 161 GLU A O 1
ATOM 1326 N N . ILE A 1 162 ? 20.975 8.649 -30.234 1.00 93.94 162 ILE A N 1
ATOM 1327 C CA . ILE A 1 162 ? 22.299 8.063 -30.472 1.00 93.94 162 ILE A CA 1
ATOM 1328 C C . ILE A 1 162 ? 22.187 6.697 -31.163 1.00 93.94 162 ILE A C 1
ATOM 1330 O O . ILE A 1 162 ? 22.941 6.430 -32.096 1.00 93.94 162 ILE A O 1
ATOM 1334 N N . TYR A 1 163 ? 21.246 5.844 -30.748 1.00 95.31 163 TYR A N 1
ATOM 1335 C CA . TYR A 1 163 ? 21.062 4.519 -31.346 1.00 95.31 163 TYR A CA 1
ATOM 1336 C C . TYR A 1 163 ? 20.675 4.581 -32.830 1.00 95.31 163 TYR A C 1
ATOM 1338 O O . TYR A 1 163 ? 21.179 3.795 -33.628 1.00 95.31 163 TYR A O 1
ATOM 1346 N N . HIS A 1 164 ? 19.808 5.523 -33.214 1.00 95.31 164 HIS A N 1
ATOM 1347 C CA . HIS A 1 164 ? 19.306 5.618 -34.589 1.00 95.31 164 HIS A CA 1
ATOM 1348 C C . HIS A 1 164 ? 20.181 6.477 -35.511 1.00 95.31 164 HIS A C 1
ATOM 1350 O O . HIS A 1 164 ? 20.031 6.400 -36.728 1.00 95.31 164 HIS A O 1
ATOM 1356 N N . THR A 1 165 ? 21.087 7.290 -34.961 1.00 96.00 165 THR A N 1
ATOM 1357 C CA . THR A 1 165 ? 21.899 8.244 -35.741 1.00 96.00 165 THR A CA 1
ATOM 1358 C C . THR A 1 165 ? 23.384 7.891 -35.804 1.00 96.00 165 THR A C 1
ATOM 1360 O O . THR A 1 165 ? 24.061 8.277 -36.757 1.00 96.00 165 THR A O 1
ATOM 1363 N N . MET A 1 166 ? 23.916 7.143 -34.830 1.00 93.88 166 MET A N 1
ATOM 1364 C CA . MET A 1 166 ? 25.351 6.872 -34.713 1.00 93.88 166 MET A CA 1
ATOM 1365 C C . MET A 1 166 ? 25.670 5.407 -35.004 1.00 93.88 166 MET A C 1
ATOM 1367 O O . MET A 1 166 ? 25.166 4.499 -34.349 1.00 93.88 166 MET A O 1
ATOM 1371 N N . LYS A 1 167 ? 26.609 5.168 -35.927 1.00 90.50 167 LYS A N 1
ATOM 1372 C CA . LYS A 1 167 ? 27.093 3.813 -36.249 1.00 90.50 167 LYS A CA 1
ATOM 1373 C C . LYS A 1 167 ? 27.760 3.118 -35.052 1.00 90.50 167 LYS A C 1
ATOM 1375 O O . LYS A 1 167 ? 27.610 1.916 -34.877 1.00 90.50 167 LYS A O 1
ATOM 1380 N N . ASP A 1 168 ? 28.492 3.879 -34.238 1.00 92.44 168 ASP A N 1
ATOM 1381 C CA . ASP A 1 168 ? 29.106 3.415 -32.987 1.00 92.44 168 ASP A CA 1
ATOM 1382 C C . ASP A 1 168 ? 28.452 4.141 -31.802 1.00 92.44 168 ASP A C 1
ATOM 1384 O O . ASP A 1 168 ? 29.008 5.065 -31.197 1.00 92.44 168 ASP A O 1
ATOM 1388 N N . PHE A 1 169 ? 27.204 3.756 -31.529 1.00 91.81 169 PHE A N 1
ATOM 1389 C CA . PHE A 1 169 ? 26.357 4.384 -30.517 1.00 91.81 169 PHE A CA 1
ATOM 1390 C C . PHE A 1 169 ? 26.957 4.306 -29.104 1.00 91.81 169 PHE A C 1
ATOM 1392 O O . PHE A 1 169 ? 26.804 5.245 -28.324 1.00 91.81 169 PHE A O 1
ATOM 1399 N N . LYS A 1 170 ? 27.704 3.243 -28.773 1.00 89.31 170 LYS A N 1
ATOM 1400 C CA . LYS A 1 170 ? 28.356 3.094 -27.460 1.00 89.31 170 LYS A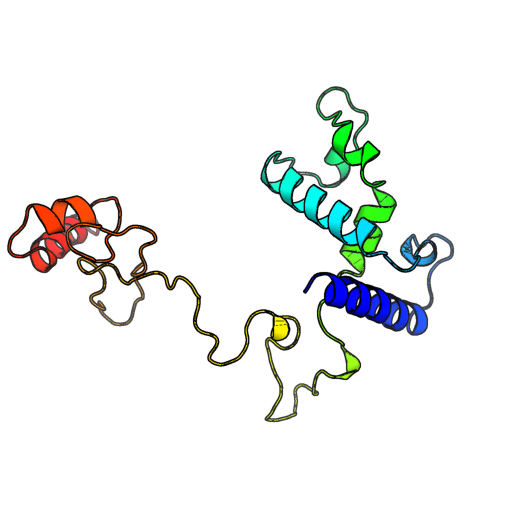 CA 1
ATOM 1401 C C . LYS A 1 170 ? 29.473 4.111 -27.270 1.00 89.31 170 LYS A C 1
ATOM 1403 O O . LYS A 1 170 ? 29.530 4.792 -26.246 1.00 89.31 170 LYS A O 1
ATOM 1408 N N . ARG A 1 171 ? 30.347 4.261 -28.270 1.00 89.31 171 ARG A N 1
ATOM 1409 C CA . ARG A 1 171 ? 31.414 5.268 -28.233 1.00 89.31 171 ARG A CA 1
ATOM 1410 C C . ARG A 1 171 ? 30.852 6.687 -28.257 1.00 89.31 171 ARG A C 1
ATOM 1412 O O . ARG A 1 171 ? 31.363 7.557 -27.554 1.00 89.31 171 ARG A O 1
ATOM 1419 N N . ALA A 1 172 ? 29.809 6.931 -29.051 1.00 89.81 172 ALA A N 1
ATOM 1420 C CA . ALA A 1 172 ? 29.128 8.222 -29.095 1.00 89.81 172 ALA A CA 1
ATOM 1421 C C . ALA A 1 172 ? 28.527 8.601 -27.732 1.00 89.81 172 ALA A C 1
ATOM 1423 O O . ALA A 1 172 ? 28.739 9.720 -27.269 1.00 89.81 172 ALA A O 1
ATOM 1424 N N . TYR A 1 173 ? 27.868 7.655 -27.057 1.00 88.81 173 TYR A N 1
ATOM 1425 C CA . TYR A 1 173 ? 27.321 7.862 -25.718 1.00 88.81 173 TYR A CA 1
ATOM 1426 C C . TYR A 1 173 ? 28.401 8.187 -24.680 1.00 88.81 173 TYR A C 1
ATOM 1428 O O . TYR A 1 173 ? 28.232 9.142 -23.922 1.00 88.81 173 TYR A O 1
ATOM 1436 N N . LYS A 1 174 ? 29.523 7.450 -24.674 1.00 87.25 174 LYS A N 1
ATOM 1437 C CA . LYS A 1 174 ? 30.636 7.698 -23.740 1.00 87.25 174 LYS A CA 1
ATOM 1438 C C . LYS A 1 174 ? 31.239 9.092 -23.904 1.00 87.25 174 LYS A C 1
ATOM 1440 O O . LYS A 1 174 ? 31.371 9.788 -22.907 1.00 87.25 174 LYS A O 1
ATOM 1445 N N . ARG A 1 175 ? 31.520 9.531 -25.139 1.00 85.56 175 ARG A N 1
ATOM 1446 C CA . ARG A 1 175 ? 32.051 10.885 -25.402 1.00 85.56 175 ARG A CA 1
ATOM 1447 C C . ARG A 1 175 ? 31.141 11.976 -24.837 1.00 85.56 175 ARG A C 1
ATOM 1449 O O . ARG A 1 175 ? 31.596 12.803 -24.063 1.00 85.56 175 ARG A O 1
ATOM 1456 N N . ARG A 1 176 ? 29.840 11.896 -25.135 1.00 81.38 176 ARG A N 1
ATOM 1457 C CA . ARG A 1 176 ? 28.839 12.889 -24.708 1.00 81.38 176 ARG A CA 1
ATOM 1458 C C . ARG A 1 176 ? 28.675 12.999 -23.185 1.00 81.38 176 ARG A C 1
ATOM 1460 O O . ARG A 1 176 ? 28.170 14.008 -22.717 1.00 81.38 176 ARG A O 1
ATOM 1467 N N . HIS A 1 177 ? 29.049 11.972 -22.419 1.00 74.81 177 HIS A N 1
ATOM 1468 C CA . HIS A 1 177 ? 28.892 11.959 -20.956 1.00 74.81 177 HIS A CA 1
ATOM 1469 C C . HIS A 1 177 ? 30.213 12.022 -20.185 1.00 74.81 177 HIS A C 1
ATOM 1471 O O . HIS A 1 177 ? 30.165 12.176 -18.973 1.00 74.81 177 HIS A O 1
ATOM 1477 N N . GLN A 1 178 ? 31.366 11.893 -20.846 1.00 66.81 178 GLN A N 1
ATOM 1478 C CA . GLN A 1 178 ? 32.673 12.155 -20.232 1.00 66.81 178 GLN A CA 1
ATOM 1479 C C . GLN A 1 178 ? 32.987 13.659 -20.184 1.00 66.81 178 GLN A C 1
ATOM 1481 O O . GLN A 1 178 ? 33.695 14.089 -19.288 1.00 66.81 178 GLN A O 1
ATOM 1486 N N . GLU A 1 179 ? 32.404 14.462 -21.080 1.00 54.16 179 GLU A N 1
ATOM 1487 C CA . GLU A 1 179 ? 32.566 15.929 -21.130 1.00 54.16 179 GLU A CA 1
ATOM 1488 C C . GLU A 1 179 ? 31.803 16.697 -20.025 1.00 54.16 179 GLU A C 1
ATOM 1490 O O . GLU A 1 179 ? 31.873 17.918 -19.979 1.00 54.16 179 GLU A O 1
ATOM 1495 N N . VAL A 1 180 ? 31.045 16.013 -19.157 1.00 52.75 180 VAL A N 1
ATOM 1496 C CA . VAL A 1 180 ? 30.192 16.641 -18.120 1.00 52.75 180 VAL A CA 1
ATOM 1497 C C . VAL A 1 180 ? 30.759 16.458 -16.699 1.00 52.75 180 VAL A C 1
ATOM 1499 O O . VAL A 1 180 ? 30.264 17.075 -15.762 1.00 52.75 180 VAL A O 1
ATOM 1502 N N . ASP A 1 181 ? 31.795 15.627 -16.537 1.00 46.34 181 ASP A N 1
ATOM 1503 C CA . ASP A 1 181 ? 32.438 15.332 -15.244 1.00 46.34 181 ASP A CA 1
ATOM 1504 C C . ASP A 1 181 ? 33.779 16.095 -15.036 1.00 46.34 181 ASP A C 1
ATOM 1506 O O . ASP A 1 181 ? 34.486 15.820 -14.063 1.00 46.34 181 ASP A O 1
ATOM 1510 N N . GLU A 1 182 ? 34.120 17.050 -15.918 1.00 37.16 182 GLU A N 1
ATOM 1511 C CA . GLU A 1 182 ? 35.199 18.057 -15.761 1.00 37.16 182 GLU A CA 1
ATOM 1512 C C . GLU A 1 182 ? 34.614 19.453 -15.496 1.00 37.16 182 GLU A C 1
ATOM 1514 O O . GLU A 1 182 ? 35.186 20.171 -14.640 1.00 37.16 182 GLU A O 1
#

Secondary structure (DSSP, 8-state):
-HHHHHHHHHHHHHHHHHT----TT-GGGG--PPPHHHHHHHHHHHHHHHHS--SSGGGGG--SGGG--HHHHHHS-HHHHHHHHHH--SS-GGGSPPTTSTT--TTGGGTTTS-TTPPPSSPPEE-TTT-S-STT-----EES-EETTTTEE--TTTHHHHHHH-TTHHHHHHHHHHTT--

Radius of gyration: 24.37 Å; chains: 1; bounding box: 54×46×64 Å

pLDDT: mean 88.84, std 11.38, range [37.16, 98.56]

InterPro domains:
  IPR029526 PiggyBac transposable element-derived protein [PF13843] (2-112)
  IPR032718 PiggyBac transposable element-derived protein 4, C-terminal zinc-finger domain [PF13842] (121-164)

Foldseek 3Di:
DLVLQLVQLQLQLVVVVVVDDDDPPDLSVVDDRDDSLNSVLLVVVVVVCVVVPDPDLCLCVDPPPVSDDVSNCVSDNSSSSVNSVVRGFNDHPVPADDPPDPPGDPCRRCCVVVPVPDDDPDDFFFAPQPLDDDPPDDDPGGAPDDDPVVRHGHHPPDGVVLVVPPPCSNVVVCVVPVVVVD